Protein AF-A0AAV1UJA5-F1 (afdb_monomer)

Solvent-accessible surface area (backbone atoms only — not comparable to full-atom values): 7808 Å² total; per-residue (Å²): 102,74,69,38,51,51,50,34,53,54,51,50,52,56,54,56,66,48,49,67,59,46,53,53,31,55,76,69,66,37,62,65,63,37,52,46,55,51,49,45,48,52,49,52,49,52,46,42,49,22,66,43,70,75,45,75,82,84,57,54,74,68,56,45,51,52,53,47,51,30,39,52,50,21,54,54,45,44,51,35,55,59,68,46,34,65,68,53,59,68,58,51,52,51,51,49,53,49,34,41,54,44,29,48,52,29,49,68,70,32,52,102,92,42,61,67,50,45,50,51,52,52,50,53,44,52,51,49,27,50,49,34,69,71,75,52,81,59,97,50,62,70,132

Mean predicted aligned error: 6.51 Å

InterPro domains:
  IPR021910 NGX6/PGAP6/MYMK [PF12036] (7-132)

Sequence (143 aa):
MLLGIGRFVFLSLTDVATLPALVVMKRNRRHFEMFVGVSQLLISFFFNTAEAFDTQLFLGEDDWHFLSDVVSVTYFLLLCVHLMGYKDENRNIVLRYVAFAGSLLFNTKDRWDSTFYEEMLVVCYLLGVVYRRVFTVSNDISP

Organism: NCBI:txid2874970

Structure (mmCIF, N/CA/C/O backbone):
data_AF-A0AAV1UJA5-F1
#
_entry.id   AF-A0AAV1UJA5-F1
#
loop_
_atom_site.group_PDB
_atom_site.id
_atom_site.type_symbol
_atom_site.label_atom_id
_atom_site.label_alt_id
_atom_site.label_comp_id
_atom_site.label_asym_id
_atom_site.label_entity_id
_atom_site.label_seq_id
_atom_site.pdbx_PDB_ins_code
_atom_site.Cartn_x
_atom_site.Cartn_y
_atom_site.Cartn_z
_atom_site.occupancy
_atom_site.B_iso_or_equiv
_atom_site.auth_seq_id
_atom_site.auth_comp_id
_atom_site.auth_asym_id
_atom_site.auth_atom_id
_atom_site.pdbx_PDB_model_num
ATOM 1 N N . MET A 1 1 ? 8.051 0.369 -30.092 1.00 63.62 1 MET A N 1
ATOM 2 C CA . MET A 1 1 ? 8.154 1.772 -29.621 1.00 63.62 1 MET A CA 1
ATOM 3 C C . MET A 1 1 ? 6.810 2.491 -29.523 1.00 63.62 1 MET A C 1
ATOM 5 O O . MET A 1 1 ? 6.382 2.706 -28.405 1.00 63.62 1 MET A O 1
ATOM 9 N N . LEU A 1 2 ? 6.115 2.836 -30.621 1.00 72.50 2 LEU A N 1
ATOM 10 C CA . LEU A 1 2 ? 4.864 3.632 -30.565 1.00 72.50 2 LEU A CA 1
ATOM 11 C C . LEU A 1 2 ? 3.768 3.028 -29.662 1.00 72.50 2 LEU A C 1
ATOM 13 O O . LEU A 1 2 ? 3.146 3.747 -28.889 1.00 72.50 2 LEU A O 1
ATOM 17 N N . LEU A 1 3 ? 3.585 1.706 -29.713 1.00 78.50 3 LEU A N 1
ATOM 18 C CA . LEU A 1 3 ? 2.635 0.974 -28.864 1.00 78.50 3 LEU A CA 1
ATOM 19 C C . LEU A 1 3 ? 3.032 0.983 -27.374 1.00 78.50 3 LEU A C 1
ATOM 21 O O . LEU A 1 3 ? 2.173 1.171 -26.518 1.00 78.50 3 LEU A O 1
ATOM 25 N N . GLY A 1 4 ? 4.329 0.850 -27.072 1.00 78.06 4 GLY A N 1
ATOM 26 C CA . GLY A 1 4 ? 4.859 0.897 -25.702 1.00 78.06 4 GLY A CA 1
ATOM 27 C C . GLY A 1 4 ? 4.747 2.290 -25.081 1.00 78.06 4 GLY A C 1
ATOM 28 O O . GLY A 1 4 ? 4.276 2.430 -23.960 1.00 78.06 4 GLY A O 1
ATOM 29 N N . ILE A 1 5 ? 5.059 3.333 -25.854 1.00 80.75 5 ILE A N 1
ATOM 30 C CA . ILE A 1 5 ? 4.892 4.732 -25.431 1.00 80.75 5 ILE A CA 1
ATOM 31 C C . ILE A 1 5 ? 3.407 5.062 -25.229 1.00 80.75 5 ILE A C 1
ATOM 33 O O . ILE A 1 5 ? 3.047 5.714 -24.254 1.00 80.75 5 ILE A O 1
ATOM 37 N N . GLY A 1 6 ? 2.526 4.584 -26.115 1.00 83.31 6 GLY A N 1
ATOM 38 C CA . GLY A 1 6 ? 1.080 4.737 -25.947 1.00 83.31 6 GLY A CA 1
ATOM 39 C C . GLY A 1 6 ? 0.585 4.107 -24.643 1.00 83.31 6 GLY A C 1
ATOM 40 O O . GLY A 1 6 ? -0.076 4.776 -23.852 1.00 83.31 6 GLY A O 1
ATOM 41 N N . ARG A 1 7 ? 0.961 2.848 -24.379 1.00 85.81 7 ARG A N 1
ATOM 42 C CA . ARG A 1 7 ? 0.622 2.144 -23.131 1.00 85.81 7 ARG A CA 1
ATOM 43 C C . ARG A 1 7 ? 1.159 2.873 -21.898 1.00 85.81 7 ARG A C 1
ATOM 45 O O . ARG A 1 7 ? 0.403 3.074 -20.955 1.00 85.81 7 ARG A O 1
ATOM 52 N N . PHE A 1 8 ? 2.407 3.335 -21.937 1.00 85.50 8 PHE A N 1
ATOM 53 C CA . PHE A 1 8 ? 3.014 4.127 -20.867 1.00 85.50 8 PHE A CA 1
ATOM 54 C C . PHE A 1 8 ? 2.200 5.377 -20.522 1.00 85.50 8 PHE A C 1
ATOM 56 O O . PHE A 1 8 ? 1.934 5.638 -19.349 1.00 85.50 8 PHE A O 1
ATOM 63 N N . VAL A 1 9 ? 1.770 6.135 -21.536 1.00 86.31 9 VAL A N 1
ATOM 64 C CA . VAL A 1 9 ? 0.968 7.350 -21.338 1.00 86.31 9 VAL A CA 1
ATOM 65 C C . VAL A 1 9 ? -0.388 7.012 -20.719 1.00 86.31 9 VAL A C 1
ATOM 67 O O . VAL A 1 9 ? -0.800 7.682 -19.776 1.00 86.31 9 VAL A O 1
ATOM 70 N N . PHE A 1 10 ? -1.069 5.964 -21.192 1.00 88.38 10 PHE A N 1
ATOM 71 C CA . PHE A 1 10 ? -2.353 5.543 -20.620 1.00 88.38 10 PHE A CA 1
ATOM 72 C C . PHE A 1 10 ? -2.231 5.065 -19.170 1.00 88.38 10 PHE A C 1
ATOM 74 O O . PHE A 1 10 ? -3.056 5.444 -18.337 1.00 88.38 10 PHE A O 1
ATOM 81 N N . LEU A 1 11 ? -1.205 4.273 -18.853 1.00 86.69 11 LEU A N 1
ATOM 82 C CA . LEU A 1 11 ? -0.969 3.793 -17.491 1.00 86.69 11 LEU A CA 1
ATOM 83 C C . LEU A 1 11 ? -0.603 4.952 -16.561 1.00 86.69 11 LEU A C 1
ATOM 85 O O . LEU A 1 11 ? -1.251 5.134 -15.538 1.00 86.69 11 LEU A O 1
ATOM 89 N N . SER A 1 12 ? 0.303 5.835 -16.988 1.00 85.69 12 SER A N 1
ATOM 90 C CA . SER A 1 12 ? 0.667 7.033 -16.222 1.00 85.69 12 SER A CA 1
ATOM 91 C C . SER A 1 12 ? -0.528 7.962 -15.980 1.00 85.69 12 SER A C 1
ATOM 93 O O . SER A 1 12 ? -0.677 8.517 -14.895 1.00 85.69 12 SER A O 1
ATOM 95 N N . LEU A 1 13 ? -1.413 8.136 -16.970 1.00 87.62 13 LEU A N 1
ATOM 96 C CA . LEU A 1 13 ? -2.648 8.913 -16.802 1.00 87.62 13 LEU A CA 1
ATOM 97 C C . LEU A 1 13 ? -3.611 8.256 -15.806 1.00 87.62 13 LEU A C 1
ATOM 99 O O . LEU A 1 13 ? -4.266 8.958 -15.035 1.00 87.62 13 LEU A O 1
ATOM 103 N N . THR A 1 14 ? -3.685 6.927 -15.815 1.00 86.81 14 THR A N 1
ATOM 104 C CA . THR A 1 14 ? -4.509 6.158 -14.875 1.00 86.81 14 THR A CA 1
ATOM 105 C C . THR A 1 14 ? -3.964 6.285 -13.455 1.00 86.81 14 THR A C 1
ATOM 107 O O . THR A 1 14 ? -4.729 6.555 -12.531 1.00 86.81 14 THR A O 1
ATOM 110 N N . ASP A 1 15 ? -2.645 6.218 -13.287 1.00 85.38 15 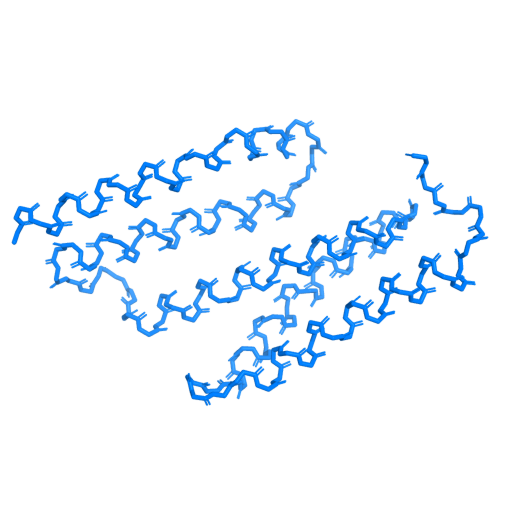ASP A N 1
ATOM 111 C CA . ASP A 1 15 ? -1.980 6.452 -12.007 1.00 85.38 15 ASP A CA 1
ATOM 112 C C . ASP A 1 15 ? -2.273 7.874 -11.503 1.00 85.38 15 ASP A C 1
ATOM 114 O O . ASP A 1 15 ? -2.729 8.066 -10.375 1.00 85.38 15 ASP A O 1
ATOM 118 N N . VAL A 1 16 ? -2.147 8.888 -12.366 1.00 86.81 16 VAL A N 1
ATOM 119 C CA . VAL A 1 16 ? -2.467 10.292 -12.044 1.00 86.81 16 VAL A CA 1
ATOM 120 C C . VAL A 1 16 ? -3.928 10.484 -11.611 1.00 86.81 16 VAL A C 1
ATOM 122 O O . VAL A 1 16 ? -4.209 11.362 -10.789 1.00 86.81 16 VAL A O 1
ATOM 125 N N . ALA A 1 17 ? -4.861 9.644 -12.068 1.00 87.56 17 ALA A N 1
ATOM 126 C CA . ALA A 1 17 ? -6.255 9.689 -11.627 1.00 87.56 17 ALA A CA 1
ATOM 127 C C . ALA A 1 17 ? -6.431 9.387 -10.123 1.00 87.56 17 ALA A C 1
ATOM 129 O O . ALA A 1 17 ? -7.474 9.713 -9.555 1.00 87.56 17 ALA A O 1
ATOM 130 N N . THR A 1 18 ? -5.416 8.834 -9.449 1.00 85.00 18 THR A N 1
ATOM 131 C CA . THR A 1 18 ? -5.415 8.623 -7.990 1.00 85.00 18 THR A CA 1
ATOM 132 C C . THR A 1 18 ? -5.053 9.883 -7.185 1.00 85.00 18 THR A C 1
ATOM 134 O O . THR A 1 18 ? -5.354 9.961 -5.989 1.00 85.00 18 THR A O 1
ATOM 137 N N . LEU A 1 19 ? -4.482 10.923 -7.814 1.00 86.88 19 LEU A N 1
ATOM 138 C CA . LEU A 1 19 ? -4.071 12.161 -7.132 1.00 86.88 19 LEU A CA 1
ATOM 139 C C . LEU A 1 19 ? -5.197 12.865 -6.353 1.00 86.88 19 LEU A C 1
ATOM 141 O O . LEU A 1 19 ? -4.933 13.314 -5.233 1.00 86.88 19 LEU A O 1
ATOM 145 N N . PRO A 1 20 ? -6.446 12.970 -6.852 1.00 87.50 20 PRO A N 1
ATOM 146 C CA . PRO A 1 20 ? -7.535 13.570 -6.084 1.00 87.50 20 PRO A CA 1
ATOM 147 C C . PRO A 1 20 ? -7.780 12.849 -4.753 1.00 87.50 20 PRO A C 1
ATOM 149 O O . PRO A 1 20 ? -8.009 13.503 -3.733 1.00 87.50 20 PRO A O 1
ATOM 152 N N . ALA A 1 21 ? -7.662 11.517 -4.726 1.00 84.75 21 ALA A N 1
ATOM 153 C CA . ALA A 1 21 ? -7.791 10.739 -3.498 1.00 84.75 21 ALA A CA 1
ATOM 154 C C . ALA A 1 21 ? -6.654 11.058 -2.511 1.00 84.75 21 ALA A C 1
ATOM 156 O O . ALA A 1 21 ? -6.907 11.257 -1.320 1.00 84.75 21 ALA A O 1
ATOM 157 N N . LEU A 1 22 ? -5.419 11.216 -3.001 1.00 85.62 22 LEU A N 1
ATOM 158 C CA . LEU A 1 22 ? -4.280 11.630 -2.172 1.00 85.62 22 LEU A CA 1
ATOM 159 C C . LEU A 1 22 ? -4.448 13.043 -1.605 1.00 85.62 22 LEU A C 1
ATOM 161 O O . LEU A 1 22 ? -4.106 13.287 -0.447 1.00 85.62 22 LEU A O 1
ATOM 165 N N . VAL A 1 23 ? -5.024 13.974 -2.371 1.00 87.81 23 VAL A N 1
ATOM 166 C CA . VAL A 1 23 ? -5.336 15.330 -1.886 1.00 87.81 23 VAL A CA 1
ATOM 167 C C . VAL A 1 23 ? -6.337 15.283 -0.728 1.00 87.81 23 VAL A C 1
ATOM 169 O O . VAL A 1 23 ? -6.160 15.989 0.271 1.00 87.81 23 VAL A O 1
ATOM 172 N N . VAL A 1 24 ? -7.352 14.419 -0.808 1.00 86.25 24 VAL A N 1
ATOM 173 C CA . VAL A 1 24 ? -8.305 14.203 0.292 1.00 86.25 24 VAL A CA 1
ATOM 174 C C . VAL A 1 24 ? -7.602 13.609 1.517 1.00 86.25 24 VAL A C 1
ATOM 176 O O . VAL A 1 24 ? -7.790 14.101 2.632 1.00 86.25 24 VAL A O 1
ATOM 179 N N . MET A 1 25 ? -6.737 12.608 1.331 1.00 85.56 25 MET A N 1
ATOM 180 C CA . MET A 1 25 ? -5.950 12.021 2.426 1.00 85.56 25 MET A CA 1
ATOM 181 C C . MET A 1 25 ? -5.029 13.052 3.095 1.00 85.56 25 MET A C 1
ATOM 183 O O . MET A 1 25 ? -4.965 13.111 4.327 1.00 85.56 25 MET A O 1
ATOM 187 N N . LYS A 1 26 ? -4.394 13.930 2.305 1.00 87.38 26 LYS A N 1
ATOM 188 C CA . LYS A 1 26 ? -3.572 15.048 2.795 1.00 87.38 26 LYS A CA 1
ATOM 189 C C . LYS A 1 26 ? -4.367 15.992 3.679 1.00 87.38 26 LYS A C 1
ATOM 191 O O . LYS A 1 26 ? -3.914 16.347 4.769 1.00 87.38 26 LYS A O 1
ATOM 196 N N . ARG A 1 27 ? -5.555 16.389 3.218 1.00 85.50 27 ARG A N 1
ATOM 197 C CA . ARG A 1 27 ? -6.449 17.289 3.955 1.00 85.50 27 ARG A CA 1
ATOM 198 C C . ARG A 1 27 ? -6.867 16.687 5.297 1.00 85.50 27 ARG A C 1
ATOM 200 O O . ARG A 1 27 ? -6.914 17.404 6.289 1.00 85.50 27 ARG A O 1
ATOM 207 N N . ASN A 1 28 ? -7.076 15.374 5.334 1.00 84.50 28 ASN A N 1
ATOM 208 C CA . ASN A 1 28 ? -7.450 14.632 6.537 1.00 84.50 28 ASN A CA 1
ATOM 209 C C . ASN A 1 28 ? -6.256 14.236 7.424 1.00 84.50 28 ASN A C 1
ATOM 211 O O . ASN A 1 28 ? -6.437 13.454 8.353 1.00 84.50 28 ASN A O 1
ATOM 215 N N . ARG A 1 29 ? -5.040 14.742 7.147 1.00 82.88 29 ARG A N 1
ATOM 216 C CA . ARG A 1 29 ? -3.811 14.460 7.921 1.00 82.88 29 ARG A CA 1
ATOM 217 C C . ARG A 1 29 ? -3.500 12.959 8.050 1.00 82.88 29 ARG A C 1
ATOM 219 O O . ARG A 1 29 ? -2.837 12.531 8.990 1.00 82.88 29 ARG A O 1
ATOM 226 N N . ARG A 1 30 ? -3.936 12.159 7.073 1.00 83.12 30 ARG A N 1
ATOM 227 C CA . ARG A 1 30 ? -3.676 10.716 6.990 1.00 83.12 30 ARG A CA 1
ATOM 228 C C . ARG A 1 30 ? -2.286 10.464 6.411 1.00 83.12 30 ARG A C 1
ATOM 230 O O . ARG A 1 30 ? -2.123 10.139 5.238 1.00 83.12 30 ARG A O 1
ATOM 237 N N . HIS A 1 31 ? -1.270 10.739 7.227 1.00 85.81 31 HIS A N 1
ATOM 238 C CA . HIS A 1 31 ? 0.134 10.741 6.811 1.00 85.81 31 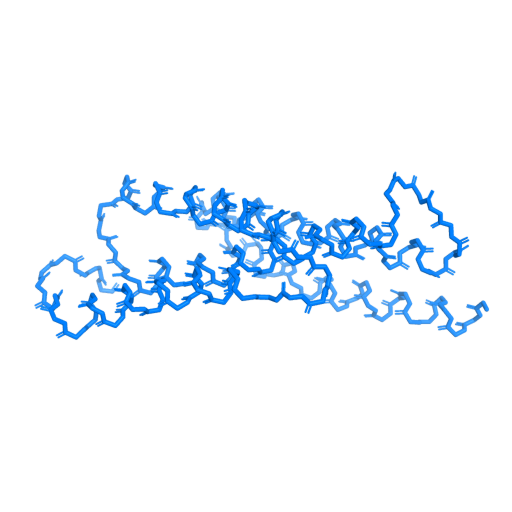HIS A CA 1
ATOM 239 C C . HIS A 1 31 ? 0.610 9.374 6.302 1.00 85.81 31 HIS A C 1
ATOM 241 O O . HIS A 1 31 ? 1.357 9.318 5.328 1.00 85.81 31 HIS A O 1
ATOM 247 N N . PHE A 1 32 ? 0.157 8.288 6.928 1.00 86.81 32 PHE A N 1
ATOM 248 C CA . PHE A 1 32 ? 0.579 6.936 6.572 1.00 86.81 32 PHE A CA 1
ATOM 249 C C . PHE A 1 32 ? -0.059 6.462 5.262 1.00 86.81 32 PHE A C 1
ATOM 251 O O . PHE A 1 32 ? 0.626 5.969 4.373 1.00 86.81 32 PHE A O 1
ATOM 258 N N . GLU A 1 33 ? -1.361 6.684 5.100 1.00 87.94 33 GLU A N 1
ATOM 259 C CA . GLU A 1 33 ? -2.088 6.369 3.871 1.00 87.94 33 GLU A CA 1
ATOM 260 C C . GLU A 1 33 ? -1.540 7.168 2.679 1.00 87.94 33 GLU A C 1
ATOM 262 O O . GLU A 1 33 ? -1.398 6.628 1.584 1.00 87.94 33 GLU A O 1
ATOM 267 N N . MET A 1 34 ? -1.161 8.434 2.899 1.00 88.88 34 MET A N 1
ATOM 268 C CA . MET A 1 34 ? -0.456 9.222 1.886 1.00 88.88 34 MET A CA 1
ATOM 269 C C . MET A 1 34 ? 0.904 8.635 1.522 1.00 88.88 34 MET A C 1
ATOM 271 O O . MET A 1 34 ? 1.239 8.620 0.344 1.00 88.88 34 MET A O 1
ATOM 275 N N . PHE A 1 35 ? 1.689 8.184 2.504 1.00 91.12 35 PHE A N 1
ATOM 276 C CA . PHE A 1 35 ? 2.978 7.548 2.236 1.00 91.12 35 PHE A CA 1
ATOM 277 C C . PHE A 1 35 ? 2.799 6.329 1.325 1.00 91.12 35 PHE A C 1
ATOM 279 O O . PHE A 1 35 ? 3.440 6.258 0.283 1.00 91.12 35 PHE A O 1
ATOM 286 N N . VAL A 1 36 ? 1.872 5.429 1.661 1.00 91.94 36 VAL A N 1
ATOM 287 C CA . VAL A 1 36 ? 1.580 4.231 0.855 1.00 91.94 36 VAL A CA 1
ATOM 288 C C . VAL A 1 36 ? 1.115 4.613 -0.551 1.00 91.94 36 VAL A C 1
ATOM 290 O O . VAL A 1 36 ? 1.653 4.113 -1.533 1.00 91.94 36 VAL A O 1
ATOM 293 N N . GLY A 1 37 ? 0.174 5.551 -0.673 1.00 89.62 37 GLY A N 1
ATOM 294 C CA . GLY A 1 37 ? -0.350 5.950 -1.978 1.00 89.62 37 GLY A CA 1
ATOM 295 C C . GLY A 1 37 ? 0.654 6.699 -2.865 1.00 89.62 37 GLY A C 1
ATOM 296 O O . GLY A 1 37 ? 0.674 6.494 -4.075 1.00 89.62 37 GLY A O 1
ATOM 297 N N . VAL A 1 38 ? 1.532 7.528 -2.291 1.00 91.19 38 VAL A N 1
ATOM 298 C CA . VAL A 1 38 ? 2.624 8.167 -3.048 1.00 91.19 38 VAL A CA 1
ATOM 299 C C . VAL A 1 38 ? 3.660 7.130 -3.476 1.00 91.19 38 VAL A C 1
ATOM 301 O O . VAL A 1 38 ? 4.119 7.177 -4.615 1.00 91.19 38 VAL A O 1
ATOM 304 N N . SER A 1 39 ? 3.996 6.173 -2.609 1.00 91.56 39 SER A N 1
ATOM 305 C CA . SER A 1 39 ? 4.883 5.062 -2.967 1.00 91.56 39 SER A CA 1
ATOM 306 C C . SER A 1 39 ? 4.317 4.246 -4.130 1.00 91.56 39 SER A C 1
ATOM 308 O O . SER A 1 39 ? 5.059 3.970 -5.067 1.00 91.56 39 SER A O 1
ATOM 310 N N . GLN A 1 40 ? 3.009 3.953 -4.137 1.00 91.69 40 GLN A N 1
ATOM 311 C CA . GLN A 1 40 ? 2.344 3.247 -5.243 1.00 91.69 40 GLN A CA 1
ATOM 312 C C . GLN A 1 40 ? 2.523 3.979 -6.576 1.00 91.69 40 GLN A C 1
ATOM 314 O O . GLN A 1 40 ? 2.855 3.357 -7.582 1.00 91.69 40 GLN A O 1
ATOM 319 N N . LEU A 1 41 ? 2.333 5.303 -6.583 1.00 91.12 41 LEU A N 1
ATOM 320 C CA . LEU A 1 41 ? 2.507 6.129 -7.778 1.00 91.12 41 LEU A CA 1
ATOM 321 C C . LEU A 1 41 ? 3.942 6.108 -8.296 1.00 91.12 41 LEU A C 1
ATOM 323 O O . LEU A 1 41 ? 4.160 5.996 -9.499 1.00 91.12 41 LEU A O 1
ATOM 327 N N . LEU A 1 42 ? 4.916 6.222 -7.393 1.00 90.81 42 LEU A N 1
ATOM 328 C CA . LEU A 1 42 ? 6.325 6.181 -7.765 1.00 90.81 42 LEU A CA 1
ATOM 329 C C . LEU A 1 42 ? 6.690 4.811 -8.341 1.00 90.81 42 LEU A C 1
ATOM 331 O O . LEU A 1 42 ? 7.245 4.756 -9.433 1.00 90.81 42 LEU A O 1
ATOM 335 N N . ILE A 1 43 ? 6.335 3.724 -7.651 1.00 90.88 43 ILE A N 1
ATOM 336 C CA . ILE A 1 43 ? 6.601 2.349 -8.097 1.00 90.88 43 ILE A CA 1
ATOM 337 C C . ILE A 1 43 ? 5.969 2.098 -9.470 1.00 90.88 43 ILE A C 1
ATOM 339 O O . ILE A 1 43 ? 6.671 1.679 -10.386 1.00 90.88 43 ILE A O 1
ATOM 343 N N . SER A 1 44 ? 4.687 2.434 -9.640 1.00 88.06 44 SER A N 1
ATOM 344 C CA . SER A 1 44 ? 3.966 2.234 -10.907 1.00 88.06 44 SER A CA 1
ATOM 345 C C . SER A 1 44 ? 4.601 3.044 -12.039 1.00 88.06 44 SER A C 1
ATOM 347 O O . SER A 1 44 ? 4.831 2.523 -13.128 1.00 88.06 44 SER A O 1
ATOM 349 N N . PHE A 1 45 ? 4.988 4.296 -11.778 1.00 88.00 45 PHE A N 1
ATOM 350 C CA . PHE A 1 45 ? 5.677 5.129 -12.761 1.00 88.00 45 PHE A CA 1
ATOM 351 C C . PHE A 1 45 ? 7.038 4.551 -13.170 1.00 88.00 45 PHE A C 1
ATOM 353 O O . PHE A 1 45 ? 7.337 4.480 -14.364 1.00 88.00 45 PHE A O 1
ATOM 360 N N . PHE A 1 46 ? 7.866 4.128 -12.209 1.00 87.94 46 PHE A N 1
ATOM 361 C CA . PHE A 1 46 ? 9.176 3.546 -12.504 1.00 87.94 46 PHE A CA 1
ATOM 362 C C . PHE A 1 46 ? 9.059 2.215 -13.246 1.00 87.94 46 PHE A C 1
ATOM 364 O O . PHE A 1 46 ? 9.783 2.022 -14.220 1.00 87.94 46 PHE A O 1
ATOM 371 N N . PHE A 1 47 ? 8.118 1.356 -12.850 1.00 86.06 47 PHE A N 1
ATOM 372 C CA . PHE A 1 47 ? 7.814 0.105 -13.541 1.00 86.06 47 PHE A CA 1
ATOM 373 C C . PHE A 1 47 ? 7.391 0.355 -14.995 1.00 86.06 47 PHE A C 1
ATOM 375 O O . PHE A 1 47 ? 8.022 -0.138 -15.927 1.00 86.06 47 PHE A O 1
ATOM 382 N N . ASN A 1 48 ? 6.396 1.223 -15.203 1.00 86.06 48 ASN A N 1
ATOM 383 C CA . ASN A 1 48 ? 5.898 1.558 -16.536 1.00 86.06 48 ASN A CA 1
ATOM 384 C C . ASN A 1 48 ? 6.990 2.199 -17.410 1.00 86.06 48 ASN A C 1
ATOM 386 O O . ASN A 1 48 ? 7.037 1.969 -18.617 1.00 86.06 48 ASN A O 1
ATOM 390 N N . THR A 1 49 ? 7.878 3.005 -16.817 1.00 84.44 49 THR A N 1
ATOM 391 C CA . THR A 1 49 ? 9.012 3.606 -17.535 1.00 84.44 49 THR A CA 1
ATOM 392 C C . THR A 1 49 ? 10.042 2.540 -17.914 1.00 84.44 49 THR A C 1
ATOM 394 O O . THR A 1 49 ? 10.494 2.511 -19.056 1.00 84.44 49 THR A O 1
ATOM 397 N N . ALA A 1 50 ? 10.396 1.646 -16.988 1.00 85.25 50 ALA A N 1
ATOM 398 C CA . ALA A 1 50 ? 11.322 0.545 -17.245 1.00 85.25 50 ALA A CA 1
ATOM 399 C C . ALA A 1 50 ? 10.832 -0.334 -18.409 1.00 85.25 50 ALA A C 1
ATOM 401 O O . ALA A 1 50 ? 11.587 -0.581 -19.350 1.00 85.25 50 ALA A O 1
ATOM 402 N N . GLU A 1 51 ? 9.545 -0.688 -18.405 1.00 82.69 51 GLU A N 1
ATOM 403 C CA . GLU A 1 51 ? 8.910 -1.491 -19.454 1.00 82.69 51 GLU A CA 1
ATOM 404 C C . GLU A 1 51 ? 8.829 -0.747 -20.802 1.00 82.69 51 GLU A C 1
ATOM 406 O O . GLU A 1 51 ? 9.088 -1.316 -21.861 1.00 82.69 51 GLU A O 1
ATOM 411 N N . ALA A 1 52 ? 8.502 0.550 -20.799 1.00 84.19 52 ALA A N 1
ATOM 412 C CA . ALA A 1 52 ? 8.332 1.319 -22.034 1.00 84.19 52 ALA A CA 1
ATOM 413 C C . ALA A 1 52 ? 9.643 1.573 -22.791 1.00 84.19 52 ALA A C 1
ATOM 415 O O . ALA A 1 52 ? 9.633 1.674 -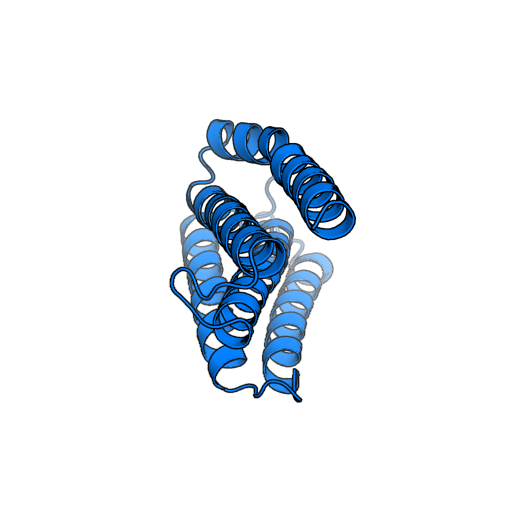24.024 1.00 84.19 52 ALA A O 1
ATOM 416 N N . PHE A 1 53 ? 10.747 1.713 -22.055 1.00 82.38 53 PHE A N 1
ATOM 417 C CA . PHE A 1 53 ? 12.074 1.974 -22.610 1.00 82.38 53 PHE A CA 1
ATOM 418 C C . PHE A 1 53 ? 12.947 0.717 -22.714 1.00 82.38 53 PHE A C 1
ATOM 420 O O . PHE A 1 53 ? 14.052 0.825 -23.240 1.00 82.38 53 PHE A O 1
ATOM 427 N N . ASP A 1 54 ? 12.452 -0.445 -22.270 1.00 79.19 54 ASP A N 1
ATOM 428 C CA . ASP A 1 54 ? 13.187 -1.718 -22.248 1.00 79.19 54 ASP A CA 1
ATOM 429 C C . ASP A 1 54 ? 14.515 -1.600 -21.468 1.00 79.19 54 ASP A C 1
ATOM 431 O O . ASP A 1 54 ? 15.587 -1.995 -21.926 1.00 79.19 54 ASP A O 1
ATOM 435 N N . THR A 1 55 ? 14.466 -0.951 -20.293 1.00 78.25 55 THR A N 1
ATOM 436 C CA . THR A 1 55 ? 15.652 -0.689 -19.454 1.00 78.25 55 THR A CA 1
ATOM 437 C C . THR A 1 55 ? 15.398 -1.045 -17.996 1.00 78.25 55 THR A C 1
ATOM 439 O O . THR A 1 55 ? 14.301 -0.844 -17.483 1.00 78.25 55 THR A O 1
ATOM 442 N N . GLN A 1 56 ? 16.448 -1.450 -17.283 1.00 78.25 56 GLN A N 1
ATOM 443 C CA . GLN A 1 56 ? 16.436 -1.544 -15.823 1.00 78.25 56 GLN A CA 1
ATOM 444 C C . GLN A 1 56 ? 16.889 -0.205 -15.230 1.00 78.25 56 GLN A C 1
ATOM 446 O O . GLN A 1 56 ? 18.083 0.066 -15.127 1.00 78.25 56 GLN A O 1
ATOM 451 N N . LEU A 1 57 ? 15.936 0.663 -14.875 1.00 70.75 57 LEU A N 1
ATOM 452 C CA . LEU A 1 57 ? 16.247 2.002 -14.351 1.00 70.75 57 LEU A CA 1
ATOM 453 C C . LEU A 1 57 ? 16.952 1.962 -12.988 1.00 70.75 57 LEU A C 1
ATOM 455 O O . LEU A 1 57 ? 17.887 2.726 -12.758 1.00 70.75 57 LEU A O 1
ATOM 459 N N . PHE A 1 58 ? 16.467 1.117 -12.072 1.00 82.44 58 PHE A N 1
ATOM 460 C CA . PHE A 1 58 ? 16.982 1.028 -10.700 1.00 82.44 58 PHE A CA 1
ATOM 461 C C . PHE A 1 58 ? 16.839 -0.379 -10.111 1.00 82.44 58 PHE A C 1
ATOM 463 O O . PHE A 1 58 ? 17.807 -0.924 -9.593 1.00 82.44 58 PHE A O 1
ATOM 470 N N . LEU A 1 59 ? 15.649 -0.968 -10.229 1.00 83.12 59 LEU A N 1
ATOM 471 C CA . LEU A 1 59 ? 15.356 -2.345 -9.836 1.00 83.12 59 LEU A CA 1
ATOM 472 C C . LEU A 1 59 ? 15.014 -3.197 -11.064 1.00 83.12 59 LEU A C 1
ATOM 474 O O . LEU A 1 59 ? 14.662 -2.650 -12.119 1.00 83.12 59 LEU A O 1
ATOM 478 N N . GLY A 1 60 ? 15.130 -4.519 -10.916 1.00 81.62 60 GLY A N 1
ATOM 479 C CA . GLY A 1 60 ? 14.622 -5.472 -11.899 1.00 81.62 60 GLY A CA 1
ATOM 480 C C . GLY A 1 60 ? 13.091 -5.470 -11.955 1.00 81.62 60 GLY A C 1
ATOM 481 O O . GLY A 1 60 ? 12.426 -4.925 -11.077 1.00 81.62 60 GLY A O 1
ATOM 482 N N . GLU A 1 61 ? 12.525 -6.081 -12.993 1.00 80.06 61 GLU A N 1
ATOM 483 C CA . GLU A 1 61 ? 11.068 -6.202 -13.164 1.00 80.06 61 GLU A CA 1
ATOM 484 C C . GLU A 1 61 ? 10.418 -6.922 -11.970 1.00 80.06 61 GLU A C 1
ATOM 486 O O . GLU A 1 61 ? 9.471 -6.404 -11.379 1.00 80.06 61 GLU A O 1
ATOM 491 N N . ASP A 1 62 ? 11.009 -8.042 -11.542 1.00 83.25 62 ASP A N 1
ATOM 492 C CA . ASP A 1 62 ? 10.548 -8.832 -10.393 1.00 83.25 62 ASP A CA 1
ATOM 493 C C . ASP A 1 62 ? 10.563 -8.029 -9.081 1.00 83.25 62 ASP A C 1
ATOM 495 O O . ASP A 1 62 ? 9.643 -8.118 -8.271 1.00 83.25 62 ASP A O 1
ATOM 499 N N . ASP A 1 63 ? 11.585 -7.197 -8.880 1.00 88.31 63 ASP A N 1
ATOM 500 C CA . ASP A 1 63 ? 11.734 -6.363 -7.684 1.00 88.31 63 ASP A CA 1
ATOM 501 C C . ASP A 1 63 ? 10.700 -5.220 -7.652 1.00 88.31 63 ASP A C 1
ATOM 503 O O . ASP A 1 63 ? 10.196 -4.843 -6.588 1.00 88.31 63 ASP A O 1
ATOM 507 N N . TRP A 1 64 ? 10.367 -4.650 -8.817 1.00 88.75 64 TRP A N 1
ATOM 508 C CA . TRP A 1 64 ? 9.297 -3.658 -8.932 1.00 88.75 64 TRP A CA 1
ATOM 509 C C . TRP A 1 64 ? 7.925 -4.277 -8.679 1.00 88.75 64 TRP A C 1
ATOM 511 O O . TRP A 1 64 ? 7.117 -3.673 -7.968 1.00 88.75 64 TRP A O 1
ATOM 521 N N . HIS A 1 65 ? 7.679 -5.476 -9.213 1.00 86.06 65 HIS A N 1
ATOM 522 C CA . HIS A 1 65 ? 6.471 -6.243 -8.924 1.00 86.06 65 HIS A CA 1
ATOM 523 C C . HIS A 1 65 ? 6.344 -6.535 -7.431 1.00 86.06 65 HIS A C 1
ATOM 525 O O . HIS A 1 65 ? 5.321 -6.203 -6.836 1.00 86.06 65 HIS A O 1
ATOM 531 N N . PHE A 1 66 ? 7.419 -7.012 -6.803 1.00 90.19 66 PHE A N 1
ATOM 532 C CA . PHE A 1 66 ? 7.470 -7.241 -5.363 1.00 90.19 66 PHE A CA 1
ATOM 533 C C . PHE A 1 66 ? 7.072 -5.993 -4.557 1.00 90.19 66 PHE A C 1
ATOM 535 O O . PHE A 1 66 ? 6.209 -6.053 -3.680 1.00 90.19 66 PHE A O 1
ATOM 542 N N . LEU A 1 67 ? 7.661 -4.830 -4.862 1.00 91.81 67 LEU A N 1
ATOM 543 C CA . LEU A 1 67 ? 7.315 -3.585 -4.170 1.00 91.81 67 LEU A CA 1
ATOM 544 C C . LEU A 1 67 ? 5.863 -3.157 -4.415 1.00 91.81 67 LEU A C 1
ATOM 546 O O . LEU A 1 67 ? 5.211 -2.666 -3.490 1.00 91.81 67 LEU A O 1
ATOM 550 N N . SER A 1 68 ? 5.360 -3.336 -5.638 1.00 90.31 68 SER A N 1
ATOM 551 C CA . SER A 1 68 ? 3.968 -3.040 -5.982 1.00 90.31 68 SER A CA 1
ATOM 552 C C . SER A 1 68 ? 3.000 -3.901 -5.172 1.00 90.31 68 SER A C 1
ATOM 554 O O . SER A 1 68 ? 2.017 -3.375 -4.644 1.00 90.31 68 SER A O 1
ATOM 556 N N . ASP A 1 69 ? 3.294 -5.189 -5.003 1.00 91.12 69 ASP A N 1
ATOM 557 C CA . ASP A 1 69 ? 2.465 -6.109 -4.224 1.00 91.12 69 ASP A CA 1
ATOM 558 C C . ASP A 1 69 ? 2.462 -5.726 -2.740 1.00 91.12 69 ASP A C 1
ATOM 560 O O . ASP A 1 69 ? 1.396 -5.567 -2.140 1.00 91.12 69 ASP A O 1
ATOM 564 N N . VAL A 1 70 ? 3.633 -5.430 -2.156 1.00 93.81 70 VAL A N 1
ATOM 565 C CA . VAL A 1 70 ? 3.727 -4.953 -0.761 1.00 93.81 70 VAL A CA 1
ATOM 566 C C . VAL A 1 70 ? 2.867 -3.704 -0.530 1.00 93.81 70 VAL A C 1
ATOM 568 O O . VAL A 1 70 ? 2.115 -3.605 0.447 1.00 93.81 70 VAL A O 1
ATOM 571 N N . VAL A 1 71 ? 2.957 -2.711 -1.414 1.00 93.75 71 VAL A N 1
ATOM 572 C CA . VAL A 1 71 ? 2.213 -1.455 -1.248 1.00 93.75 71 VAL A CA 1
ATOM 573 C C . VAL A 1 71 ? 0.713 -1.658 -1.490 1.00 93.75 71 VAL A C 1
ATOM 575 O O . VAL A 1 71 ? -0.100 -1.119 -0.731 1.00 93.75 71 VAL A O 1
ATOM 578 N N . SER A 1 72 ? 0.337 -2.489 -2.463 1.00 91.44 72 SER A N 1
ATOM 579 C CA . SER A 1 72 ? -1.061 -2.805 -2.786 1.00 91.44 72 SER A CA 1
ATOM 580 C C . SER A 1 72 ? -1.762 -3.545 -1.646 1.00 91.44 72 SER A C 1
ATOM 582 O O . SER A 1 72 ? -2.845 -3.145 -1.206 1.00 91.44 72 SER A O 1
ATOM 584 N N . VAL A 1 73 ? -1.115 -4.569 -1.089 1.00 93.69 73 VAL A N 1
ATOM 585 C CA . VAL A 1 73 ? -1.620 -5.308 0.074 1.00 93.69 73 VAL A CA 1
ATOM 586 C C . VAL A 1 73 ? -1.713 -4.389 1.275 1.00 93.69 73 VAL A C 1
ATOM 588 O O . VAL A 1 73 ? -2.753 -4.337 1.929 1.00 93.69 73 VAL A O 1
ATOM 591 N N . THR A 1 74 ? -0.672 -3.596 1.540 1.00 95.50 74 THR A N 1
ATOM 592 C CA . THR A 1 74 ? -0.712 -2.611 2.625 1.00 95.50 74 THR A CA 1
ATOM 593 C C . THR A 1 74 ? -1.921 -1.692 2.477 1.00 95.50 74 THR A C 1
ATOM 595 O O . THR A 1 74 ? -2.644 -1.484 3.449 1.00 95.50 74 THR A O 1
ATOM 598 N N . TYR A 1 75 ? -2.190 -1.169 1.279 1.00 91.69 75 TYR A N 1
ATOM 599 C CA . TYR A 1 75 ? -3.346 -0.310 1.032 1.00 91.69 75 TYR A CA 1
ATOM 600 C C . TYR A 1 75 ? -4.671 -1.003 1.388 1.00 91.69 75 TYR A C 1
ATOM 602 O O . TYR A 1 75 ? -5.513 -0.420 2.079 1.00 91.69 75 TYR A O 1
ATOM 610 N N . PHE A 1 76 ? -4.834 -2.268 0.996 1.00 93.81 76 PHE A N 1
ATOM 611 C CA . PHE A 1 76 ? -6.005 -3.066 1.359 1.00 93.81 76 PHE A CA 1
ATOM 612 C C . PHE A 1 76 ? -6.124 -3.288 2.877 1.00 93.81 76 PHE A C 1
ATOM 614 O O . PHE A 1 76 ? -7.201 -3.136 3.463 1.00 93.81 76 PHE A O 1
ATOM 621 N N . LEU A 1 77 ? -5.019 -3.591 3.558 1.00 94.88 77 LEU A N 1
ATOM 622 C CA . LEU A 1 77 ? -5.011 -3.765 5.011 1.00 94.88 77 LEU A CA 1
ATOM 623 C C . LEU A 1 77 ? -5.318 -2.451 5.742 1.00 94.88 77 LEU A C 1
ATOM 625 O O . LEU A 1 77 ? -6.032 -2.459 6.743 1.00 94.88 77 LEU A O 1
ATOM 629 N N . LEU A 1 78 ? -4.862 -1.306 5.228 1.00 92.81 78 LEU A N 1
ATOM 630 C CA . LEU A 1 78 ? -5.214 0.012 5.763 1.00 92.81 78 LEU A CA 1
ATOM 631 C C . LEU A 1 78 ? -6.710 0.301 5.639 1.00 92.81 78 LEU A C 1
ATOM 633 O O . LEU A 1 78 ? -7.296 0.871 6.563 1.00 92.81 78 LEU A O 1
ATOM 637 N N . LEU A 1 79 ? -7.347 -0.134 4.548 1.00 91.81 79 LEU A N 1
ATOM 638 C CA . LEU A 1 79 ? -8.803 -0.102 4.433 1.00 91.81 79 LEU A CA 1
ATOM 639 C C . LEU A 1 79 ? -9.452 -0.970 5.519 1.00 91.81 79 LEU A C 1
ATOM 641 O O . LEU A 1 79 ? -10.384 -0.510 6.175 1.00 91.81 79 LEU A O 1
ATOM 645 N N . CYS A 1 80 ? -8.930 -2.171 5.783 1.00 92.88 80 CYS A N 1
ATOM 646 C CA . CYS A 1 80 ? -9.419 -3.020 6.875 1.00 92.88 80 CYS A CA 1
ATOM 647 C C . CYS A 1 80 ? -9.287 -2.328 8.241 1.00 92.88 80 CYS A C 1
ATOM 649 O O . CYS A 1 80 ? -10.260 -2.268 8.989 1.00 92.88 80 CYS A O 1
ATOM 651 N N . VAL A 1 81 ? -8.131 -1.733 8.552 1.00 92.12 81 VAL A N 1
ATOM 652 C CA . VAL A 1 81 ? -7.925 -0.963 9.795 1.00 92.12 81 VAL A CA 1
ATOM 653 C C . VAL A 1 81 ? -8.923 0.187 9.893 1.00 92.12 81 VAL A C 1
ATOM 655 O O . VAL A 1 81 ? -9.550 0.381 10.935 1.00 92.12 81 VAL A O 1
ATOM 658 N N . HIS A 1 82 ? -9.137 0.917 8.797 1.00 89.06 82 HIS A N 1
ATOM 659 C CA . HIS A 1 82 ? -10.127 1.985 8.758 1.00 89.06 82 HIS A CA 1
ATOM 660 C C . HIS A 1 82 ? -11.546 1.462 9.031 1.00 89.06 82 HIS A C 1
ATOM 662 O O . HIS A 1 82 ? -12.291 2.066 9.805 1.00 89.06 82 HIS A O 1
ATOM 668 N N . LEU A 1 83 ? -11.902 0.308 8.458 1.00 89.88 83 LEU A N 1
ATOM 669 C CA . LEU A 1 83 ? -13.185 -0.353 8.680 1.00 89.88 83 LEU A CA 1
ATOM 670 C C . LEU A 1 83 ? -13.340 -0.913 10.098 1.00 89.88 83 LEU A C 1
ATOM 672 O O . LEU A 1 83 ? -14.475 -1.015 10.553 1.00 89.88 83 LEU A O 1
ATOM 676 N N . MET A 1 84 ? -12.269 -1.230 10.830 1.00 88.06 84 MET A N 1
ATOM 677 C CA . MET A 1 84 ? -12.368 -1.611 12.250 1.00 88.06 84 MET A CA 1
ATOM 678 C C . MET A 1 84 ? -12.818 -0.437 13.136 1.00 88.06 84 MET A C 1
ATOM 680 O O . MET A 1 84 ? -13.468 -0.656 14.159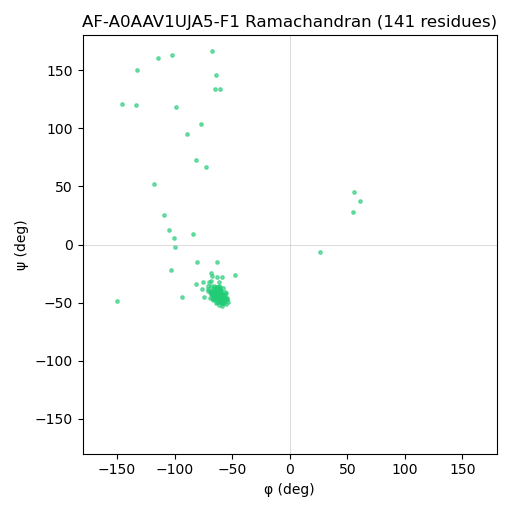 1.00 88.06 84 MET A O 1
ATOM 684 N N . GLY A 1 85 ? -12.532 0.805 12.728 1.00 83.94 85 GLY A N 1
ATOM 685 C CA . GLY A 1 85 ? -13.106 2.010 13.332 1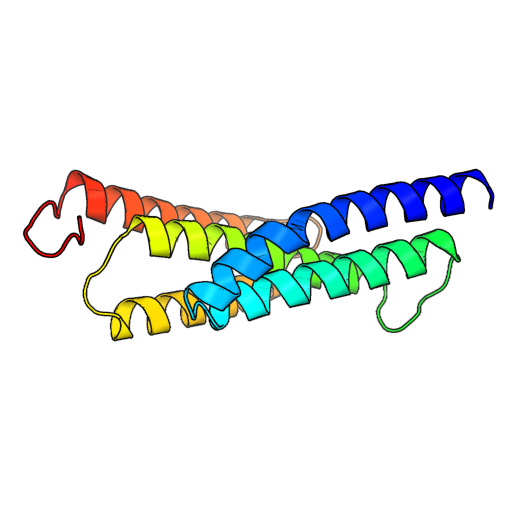.00 83.94 85 GLY A CA 1
ATOM 686 C C . GLY A 1 85 ? -12.775 2.203 14.814 1.00 83.94 85 GLY A C 1
ATOM 687 O O . GLY A 1 85 ? -13.644 2.630 15.573 1.00 83.94 85 GLY A O 1
ATOM 688 N N . TYR A 1 86 ? -11.556 1.866 15.255 1.00 83.25 86 TYR A N 1
ATOM 689 C CA . TYR A 1 86 ? -11.141 2.129 16.636 1.00 83.25 86 TYR A CA 1
ATOM 690 C C . TYR A 1 86 ? -11.083 3.639 16.908 1.00 83.25 86 TYR A C 1
ATOM 692 O O . TYR A 1 86 ? -10.486 4.387 16.134 1.00 83.25 86 TYR A O 1
ATOM 700 N N . LYS A 1 87 ? -11.652 4.079 18.039 1.00 79.69 87 LYS A N 1
ATOM 701 C CA . LYS A 1 87 ? -11.520 5.464 18.532 1.00 79.69 87 LYS A CA 1
ATOM 702 C C . LYS A 1 87 ? -10.112 5.821 19.008 1.00 79.69 87 LYS A C 1
ATOM 704 O O . LYS A 1 87 ? -9.721 6.981 18.934 1.00 79.69 87 LYS A O 1
ATOM 709 N N . ASP A 1 88 ? -9.378 4.842 19.532 1.00 84.31 88 ASP A N 1
ATOM 710 C CA . ASP A 1 88 ? -8.012 5.034 20.015 1.00 84.31 88 ASP A CA 1
ATOM 711 C C . ASP A 1 88 ? -7.042 5.107 18.829 1.00 84.31 88 ASP A C 1
ATOM 713 O O . ASP A 1 88 ? -6.697 4.090 18.218 1.00 84.31 88 ASP A O 1
ATOM 717 N N . GLU A 1 89 ? -6.602 6.323 18.503 1.00 84.88 89 GLU A N 1
ATOM 718 C CA . GLU A 1 89 ? -5.719 6.567 17.363 1.00 84.88 89 GLU A CA 1
ATOM 719 C C . GLU A 1 89 ? -4.360 5.876 17.521 1.00 84.88 89 GLU A C 1
ATOM 721 O O . GLU A 1 89 ? -3.781 5.455 16.522 1.00 84.88 89 GLU A O 1
ATOM 726 N N . ASN A 1 90 ? -3.876 5.651 18.750 1.00 88.25 90 ASN A N 1
ATOM 727 C CA . ASN A 1 90 ? -2.624 4.921 18.958 1.00 88.25 90 ASN A CA 1
ATOM 728 C C . ASN A 1 90 ? -2.737 3.475 18.460 1.00 88.25 90 ASN A C 1
ATOM 730 O O . ASN A 1 90 ? -1.804 2.961 17.842 1.00 88.25 90 ASN A O 1
ATOM 734 N N . ARG A 1 91 ? -3.893 2.826 18.659 1.00 87.06 91 ARG A N 1
ATOM 735 C CA . ARG A 1 91 ? -4.143 1.474 18.132 1.00 87.06 91 ARG A CA 1
ATOM 736 C C . ARG A 1 91 ? -4.219 1.473 16.616 1.00 87.06 91 ARG A C 1
ATOM 738 O O . ARG A 1 91 ? -3.628 0.594 15.998 1.00 87.06 91 ARG A O 1
ATOM 745 N N . ASN A 1 92 ? -4.894 2.462 16.025 1.00 89.31 92 ASN A N 1
ATOM 746 C CA . ASN A 1 92 ? -4.927 2.610 14.571 1.00 89.31 92 ASN A CA 1
ATOM 747 C C . ASN A 1 92 ? -3.508 2.751 14.024 1.00 89.31 92 ASN A C 1
ATOM 749 O O . ASN A 1 92 ? -3.131 2.001 13.134 1.00 89.31 92 ASN A O 1
ATOM 753 N N . ILE A 1 93 ? -2.697 3.646 14.592 1.00 90.62 93 ILE A N 1
ATOM 754 C CA . ILE A 1 93 ? -1.307 3.855 14.177 1.00 90.62 93 ILE A CA 1
ATOM 755 C C . ILE A 1 93 ? -0.516 2.544 14.241 1.00 90.62 93 ILE A C 1
ATOM 757 O O . ILE A 1 93 ? 0.088 2.162 13.240 1.00 90.62 93 ILE A O 1
ATOM 761 N N . VAL A 1 94 ? -0.559 1.825 15.367 1.00 92.88 94 VAL A N 1
ATOM 762 C CA . VAL A 1 94 ? 0.143 0.539 15.509 1.00 92.88 94 VAL A CA 1
ATOM 763 C C . VAL A 1 94 ? -0.319 -0.459 14.448 1.00 92.88 94 VAL A C 1
ATOM 765 O O . VAL A 1 94 ? 0.520 -1.048 13.775 1.00 92.88 94 VAL A O 1
ATOM 768 N N . LEU A 1 95 ? -1.630 -0.607 14.237 1.00 93.25 95 LEU A N 1
ATOM 769 C CA . LEU A 1 95 ? -2.172 -1.507 13.217 1.00 93.25 95 LEU A CA 1
ATOM 770 C C . LEU A 1 95 ? -1.730 -1.127 11.800 1.00 93.25 95 LEU A C 1
ATOM 772 O O . LEU A 1 95 ? -1.410 -2.012 11.017 1.00 93.25 95 LEU A O 1
ATOM 776 N N . ARG A 1 96 ? -1.648 0.167 11.470 1.00 94.19 96 ARG A N 1
ATOM 777 C CA . ARG A 1 96 ? -1.139 0.628 10.167 1.00 94.19 96 ARG A CA 1
ATOM 778 C C . ARG A 1 96 ? 0.327 0.23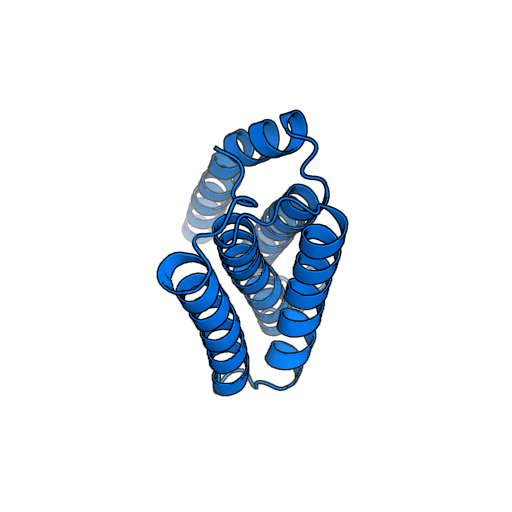2 9.952 1.00 94.19 96 ARG A C 1
ATOM 780 O O . ARG A 1 96 ? 0.676 -0.266 8.884 1.00 94.19 96 ARG A O 1
ATOM 787 N N . TYR A 1 97 ? 1.176 0.406 10.967 1.00 94.25 97 TYR A N 1
ATOM 788 C CA . TYR A 1 97 ? 2.584 -0.004 10.896 1.00 94.25 97 TYR A CA 1
ATOM 789 C C . TYR A 1 97 ? 2.741 -1.524 10.827 1.00 94.25 97 TYR A C 1
ATOM 791 O O . TYR A 1 97 ? 3.540 -2.018 10.034 1.00 94.25 97 TYR A O 1
ATOM 799 N N . VAL A 1 98 ? 1.960 -2.268 11.616 1.00 94.94 98 VAL A N 1
ATOM 800 C CA . VAL A 1 98 ? 1.947 -3.737 11.584 1.00 94.94 98 VAL A CA 1
ATOM 801 C C . VAL A 1 98 ? 1.446 -4.248 10.235 1.00 94.94 98 VAL A C 1
ATOM 803 O O . VAL A 1 98 ? 1.983 -5.230 9.739 1.00 94.94 98 VAL A O 1
ATOM 806 N N . ALA A 1 99 ? 0.468 -3.587 9.611 1.00 95.12 99 ALA A N 1
ATOM 807 C CA . ALA A 1 99 ? -0.023 -3.942 8.282 1.00 95.12 99 ALA A CA 1
ATOM 808 C C . ALA A 1 99 ? 1.082 -3.838 7.225 1.00 95.12 99 ALA A C 1
ATOM 810 O O . ALA A 1 99 ? 1.305 -4.790 6.484 1.00 95.12 99 ALA A O 1
ATOM 811 N N . PHE A 1 100 ? 1.814 -2.721 7.200 1.00 95.44 100 PHE A N 1
ATOM 812 C CA . PHE A 1 100 ? 2.919 -2.534 6.257 1.00 95.44 100 PHE A CA 1
ATOM 813 C C . PHE A 1 100 ? 4.091 -3.479 6.531 1.00 95.44 100 PHE A C 1
ATOM 815 O O . PHE A 1 100 ? 4.580 -4.137 5.618 1.00 95.44 100 PHE A O 1
ATOM 822 N N . ALA A 1 101 ? 4.522 -3.596 7.791 1.00 95.00 101 ALA A N 1
ATOM 823 C CA . ALA A 1 101 ? 5.601 -4.509 8.162 1.00 95.00 101 ALA A CA 1
ATOM 824 C C . ALA A 1 101 ? 5.229 -5.972 7.879 1.00 95.00 101 ALA A C 1
ATOM 826 O O . ALA A 1 101 ? 6.056 -6.736 7.391 1.00 95.00 101 ALA A O 1
ATOM 827 N N . GLY A 1 102 ? 3.979 -6.351 8.151 1.00 94.50 102 GLY A N 1
ATOM 828 C CA . GLY A 1 102 ? 3.439 -7.664 7.828 1.00 94.50 102 GLY A CA 1
ATOM 829 C C . GLY A 1 102 ? 3.457 -7.908 6.327 1.00 94.50 102 GLY A C 1
ATOM 830 O O . GLY A 1 102 ? 4.034 -8.895 5.891 1.00 94.50 102 GLY A O 1
ATOM 831 N N . SER A 1 103 ? 2.900 -6.991 5.536 1.00 94.38 103 SER A N 1
ATOM 832 C CA . SER A 1 103 ? 2.889 -7.114 4.078 1.00 94.38 103 SER A CA 1
ATOM 833 C C . SER A 1 103 ? 4.302 -7.276 3.512 1.00 94.38 103 SER A C 1
ATOM 835 O O . SER A 1 103 ? 4.533 -8.188 2.728 1.00 94.38 103 SER A O 1
ATOM 837 N N . LEU A 1 104 ? 5.272 -6.496 3.998 1.00 94.19 104 LEU A N 1
ATOM 838 C CA . LEU A 1 104 ? 6.672 -6.649 3.608 1.00 94.19 104 LEU A CA 1
ATOM 839 C C . LEU A 1 104 ? 7.237 -8.031 3.982 1.00 94.19 104 LEU A C 1
ATOM 841 O O . LEU A 1 104 ? 7.837 -8.694 3.141 1.00 94.19 104 LEU A O 1
ATOM 845 N N . LEU A 1 105 ? 7.061 -8.482 5.230 1.00 94.06 105 LEU A N 1
ATOM 846 C CA . LEU A 1 105 ? 7.629 -9.746 5.721 1.00 94.06 105 LEU A CA 1
ATOM 847 C C . LEU A 1 105 ? 7.003 -10.979 5.064 1.00 94.06 105 LEU A C 1
ATOM 849 O O . LEU A 1 105 ? 7.726 -11.903 4.690 1.00 94.06 105 LEU A O 1
ATOM 853 N N . PHE A 1 106 ? 5.675 -11.010 4.950 1.00 92.44 106 PHE A N 1
ATOM 854 C CA . PHE A 1 106 ? 4.960 -12.142 4.372 1.00 92.44 106 PHE A CA 1
ATOM 855 C C . PHE A 1 106 ? 5.185 -12.217 2.863 1.00 92.44 106 PHE A C 1
ATOM 857 O O . PHE A 1 106 ? 5.500 -13.303 2.389 1.00 92.44 106 PHE A O 1
ATOM 864 N N . ASN A 1 107 ? 5.194 -11.084 2.152 1.00 90.69 107 ASN A N 1
ATOM 865 C CA . ASN A 1 107 ? 5.551 -11.069 0.735 1.00 90.69 107 ASN A CA 1
ATOM 866 C C . ASN A 1 107 ? 7.024 -11.476 0.520 1.00 90.69 107 ASN A C 1
ATOM 868 O O . ASN A 1 107 ? 7.331 -12.264 -0.359 1.00 90.69 107 ASN A O 1
ATOM 872 N N . THR A 1 108 ? 7.957 -11.062 1.395 1.00 88.75 108 THR A N 1
ATOM 873 C CA . THR A 1 108 ? 9.367 -11.527 1.318 1.00 88.75 108 THR A CA 1
ATOM 874 C C . THR A 1 108 ? 9.490 -13.046 1.500 1.00 88.75 108 THR A C 1
ATOM 876 O O . THR A 1 108 ? 10.416 -13.681 0.991 1.00 88.75 108 THR A O 1
ATOM 879 N N . LYS A 1 109 ? 8.600 -13.638 2.304 1.00 88.06 109 LYS A N 1
ATOM 880 C CA . LYS A 1 109 ? 8.586 -15.078 2.574 1.00 88.06 109 LYS A CA 1
ATOM 881 C C . LYS A 1 109 ? 7.898 -15.861 1.457 1.00 88.06 109 LYS A C 1
ATOM 883 O O . LYS A 1 109 ? 8.274 -17.021 1.217 1.00 88.06 109 LYS A O 1
ATOM 888 N N . ASP A 1 110 ? 6.882 -15.267 0.855 1.00 85.50 110 ASP A N 1
ATOM 889 C CA . ASP A 1 110 ? 6.258 -15.746 -0.361 1.00 85.50 110 ASP A CA 1
ATOM 890 C C . ASP A 1 110 ? 7.272 -15.694 -1.515 1.00 85.50 110 ASP A C 1
ATOM 892 O O . ASP A 1 110 ? 8.230 -14.923 -1.534 1.00 85.50 110 ASP A O 1
ATOM 896 N N . ARG A 1 111 ? 7.158 -16.658 -2.424 1.00 69.69 111 ARG A N 1
ATOM 897 C CA . ARG A 1 111 ? 7.925 -16.662 -3.677 1.00 69.69 111 ARG A CA 1
ATOM 898 C C . ARG A 1 111 ? 6.972 -16.203 -4.769 1.00 69.69 111 ARG A C 1
ATOM 900 O O . ARG A 1 111 ? 5.770 -16.325 -4.592 1.00 69.69 111 ARG A O 1
ATOM 907 N N . TRP A 1 112 ? 7.505 -15.802 -5.921 1.00 65.94 112 TRP A N 1
ATOM 908 C CA . TRP A 1 112 ? 6.709 -15.353 -7.073 1.00 65.94 112 TRP A CA 1
ATOM 909 C C . TRP A 1 112 ? 5.527 -16.279 -7.457 1.00 65.94 112 TRP A C 1
ATOM 911 O O . TRP A 1 112 ? 4.545 -15.817 -8.020 1.00 65.94 112 TRP A O 1
ATOM 921 N N . ASP A 1 113 ? 5.612 -17.576 -7.135 1.00 74.06 113 ASP A N 1
ATOM 922 C CA . ASP A 1 113 ? 4.625 -18.615 -7.471 1.00 74.06 113 ASP A CA 1
ATOM 923 C C . ASP A 1 113 ? 3.684 -18.992 -6.300 1.00 74.06 113 ASP A C 1
ATOM 925 O O . ASP A 1 113 ? 2.930 -19.959 -6.370 1.00 74.06 113 ASP A O 1
ATOM 929 N N . SER A 1 114 ? 3.759 -18.299 -5.161 1.00 79.75 114 SER A N 1
ATOM 930 C CA . SER A 1 114 ? 2.959 -18.620 -3.972 1.00 79.75 114 SER A CA 1
ATOM 931 C C . SER A 1 114 ? 2.585 -17.361 -3.210 1.00 79.75 114 SER A C 1
ATOM 933 O O . SER A 1 114 ? 3.469 -16.704 -2.684 1.00 79.75 114 SER A O 1
ATOM 935 N N . THR A 1 115 ? 1.285 -17.124 -3.046 1.00 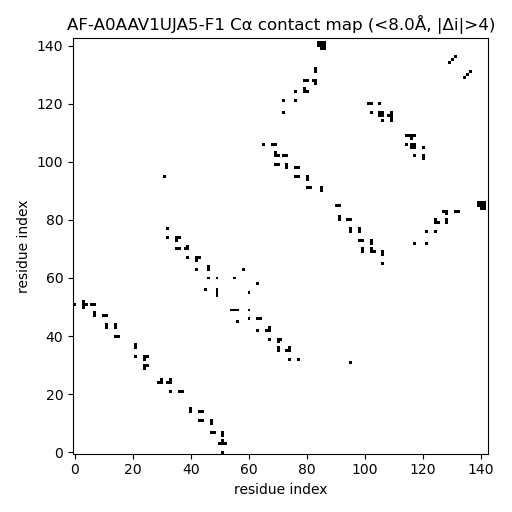86.69 115 THR A N 1
ATOM 936 C CA . THR A 1 115 ? 0.682 -16.001 -2.299 1.00 86.69 115 THR A CA 1
ATOM 937 C C . THR A 1 115 ? 0.104 -16.421 -0.944 1.00 86.69 115 THR A C 1
ATOM 939 O O . THR A 1 115 ? -0.670 -15.696 -0.321 1.00 86.69 115 THR A O 1
ATOM 942 N N . PHE A 1 116 ? 0.426 -17.632 -0.480 1.00 89.75 116 PHE A N 1
ATOM 943 C CA . PHE A 1 116 ? -0.238 -18.245 0.670 1.00 89.75 116 PHE A CA 1
ATOM 944 C C . PHE A 1 116 ? -0.114 -17.410 1.951 1.00 89.75 116 PHE A C 1
ATOM 946 O O . PHE A 1 116 ? -1.077 -17.270 2.708 1.00 89.75 116 PHE A O 1
ATOM 953 N N . TYR A 1 117 ? 1.070 -16.865 2.223 1.00 90.56 117 TYR A N 1
ATOM 954 C CA . TYR A 1 117 ? 1.325 -16.136 3.458 1.00 90.56 117 TYR A CA 1
ATOM 955 C C . TYR A 1 117 ? 0.711 -14.732 3.441 1.00 90.56 117 TYR A C 1
ATOM 957 O O . TYR A 1 117 ? 0.166 -14.279 4.453 1.00 90.56 117 TYR A O 1
ATOM 965 N N . GLU A 1 118 ? 0.760 -14.063 2.294 1.00 90.31 118 GLU A N 1
ATOM 966 C CA . GLU A 1 118 ? 0.061 -12.808 2.048 1.00 90.31 118 GLU A CA 1
ATOM 967 C C . GLU A 1 118 ? -1.458 -12.962 2.215 1.00 90.31 118 GLU A C 1
ATOM 969 O O . GLU A 1 118 ? -2.090 -12.194 2.947 1.00 90.31 118 GLU A O 1
ATOM 974 N N . GLU A 1 119 ? -2.047 -14.004 1.625 1.00 92.31 119 GLU A N 1
ATOM 975 C CA . GLU A 1 119 ? -3.473 -14.305 1.763 1.00 92.31 119 GLU A CA 1
ATOM 976 C C . GLU A 1 119 ? -3.858 -14.558 3.224 1.00 92.31 119 GLU A C 1
ATOM 978 O O . GLU A 1 119 ? -4.865 -14.030 3.705 1.00 92.31 119 GLU A O 1
ATOM 983 N N . MET A 1 120 ? -3.039 -15.302 3.974 1.00 93.56 120 MET A N 1
ATOM 984 C CA . MET A 1 120 ? -3.259 -15.501 5.409 1.00 93.56 120 MET A CA 1
ATOM 985 C C . MET A 1 120 ? -3.280 -14.174 6.177 1.00 93.56 120 MET A C 1
ATOM 987 O O . MET A 1 120 ? -4.139 -13.986 7.045 1.00 93.56 120 MET A O 1
ATOM 991 N N . LEU A 1 121 ? -2.371 -13.245 5.864 1.00 95.31 121 LEU A N 1
ATOM 992 C CA . LEU A 1 121 ? -2.349 -11.916 6.476 1.00 95.31 121 LEU A CA 1
ATOM 993 C C . LEU A 1 121 ? -3.644 -11.148 6.174 1.00 95.31 121 LEU A C 1
ATOM 995 O O . LEU A 1 121 ? -4.266 -10.601 7.091 1.00 95.31 121 LEU A O 1
ATOM 999 N N . VAL A 1 122 ? -4.078 -11.151 4.914 1.00 95.44 122 VAL A N 1
ATOM 1000 C CA . VAL A 1 122 ? -5.332 -10.522 4.477 1.00 95.44 122 VAL A CA 1
ATOM 1001 C C . VAL A 1 122 ? -6.531 -11.111 5.221 1.00 95.44 122 VAL A C 1
ATOM 1003 O O . VAL A 1 122 ? -7.337 -10.366 5.789 1.00 95.44 122 VAL A O 1
ATOM 1006 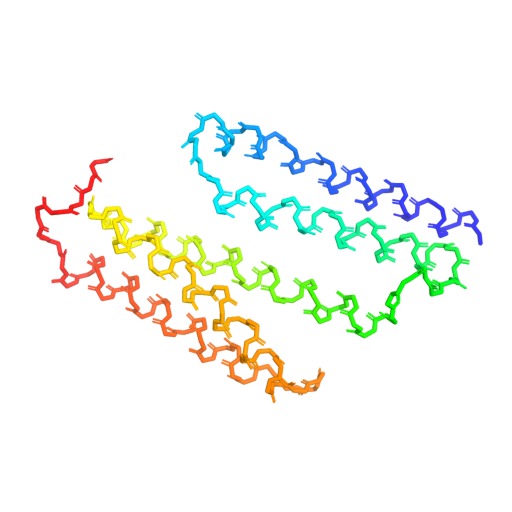N N . VAL A 1 123 ? -6.618 -12.440 5.306 1.00 96.12 123 VAL A N 1
ATOM 1007 C CA . VAL A 1 123 ? -7.678 -13.142 6.043 1.00 96.12 123 VAL A CA 1
ATOM 1008 C C . VAL A 1 123 ? -7.671 -12.753 7.522 1.00 96.12 123 VAL A C 1
ATOM 1010 O O . VAL A 1 123 ? -8.736 -12.509 8.088 1.00 96.12 123 VAL A O 1
ATOM 1013 N N . CYS A 1 124 ? -6.504 -12.610 8.155 1.00 95.69 124 CYS A N 1
ATOM 1014 C CA . CYS A 1 124 ? -6.414 -12.190 9.556 1.00 95.69 124 CYS A CA 1
ATOM 1015 C C . CYS A 1 124 ? -6.998 -10.787 9.785 1.00 95.69 124 CYS A C 1
ATOM 1017 O O . CYS A 1 124 ? -7.749 -10.579 10.742 1.00 95.69 124 CYS A O 1
ATOM 1019 N N . TYR A 1 125 ? -6.710 -9.828 8.900 1.00 95.19 125 TYR A N 1
ATOM 1020 C CA . TYR A 1 125 ? -7.288 -8.483 8.991 1.00 95.19 125 TYR A CA 1
ATOM 1021 C C . TYR A 1 125 ? -8.793 -8.483 8.717 1.00 95.19 125 TYR A C 1
ATOM 1023 O O . TYR A 1 125 ? -9.536 -7.813 9.436 1.00 95.19 125 TYR A O 1
ATOM 1031 N N . LEU A 1 126 ? -9.267 -9.265 7.744 1.00 95.44 126 LEU A N 1
ATOM 1032 C CA . LEU A 1 126 ? -10.699 -9.418 7.472 1.00 95.44 126 LEU A CA 1
ATOM 1033 C C . LEU A 1 126 ? -11.446 -10.024 8.663 1.00 95.44 126 LEU A C 1
ATOM 1035 O O . LEU A 1 126 ? -12.488 -9.504 9.062 1.00 95.44 126 LEU A O 1
ATOM 1039 N N . LEU A 1 127 ? -10.894 -11.067 9.285 1.00 94.44 127 LEU A N 1
ATOM 1040 C CA . LEU A 1 127 ? -11.445 -11.638 10.513 1.00 94.44 127 LEU A CA 1
ATOM 1041 C C . LEU A 1 127 ? -11.462 -10.609 11.645 1.00 94.44 127 LEU A C 1
ATOM 1043 O O . LEU A 1 127 ? -12.450 -10.533 12.369 1.00 94.44 127 LEU A O 1
ATOM 1047 N N . GLY A 1 128 ? -10.430 -9.769 11.761 1.00 91.56 128 GLY A N 1
ATOM 1048 C CA . GLY A 1 128 ? -10.416 -8.643 12.696 1.00 91.56 128 GLY A CA 1
ATOM 1049 C C . GLY A 1 128 ? -11.555 -7.646 12.446 1.00 91.56 128 GLY A C 1
ATOM 1050 O O . GLY A 1 128 ? -12.227 -7.230 13.391 1.00 91.56 128 GLY A O 1
ATOM 1051 N N . VAL A 1 129 ? -11.830 -7.309 11.179 1.00 92.19 129 VAL A N 1
ATOM 1052 C CA . VAL A 1 129 ? -12.954 -6.438 10.790 1.00 92.19 129 VAL A CA 1
ATOM 1053 C C . VAL A 1 129 ? -14.287 -7.082 11.160 1.00 92.19 129 VAL A C 1
ATOM 1055 O O . VAL A 1 129 ? -15.114 -6.432 11.800 1.00 92.19 129 VAL A O 1
ATOM 1058 N N . VAL A 1 130 ? -14.493 -8.353 10.803 1.00 91.81 130 VAL A N 1
ATOM 1059 C CA . VAL A 1 130 ? -15.724 -9.100 11.111 1.00 91.81 130 VAL A CA 1
ATOM 1060 C C . VAL A 1 130 ? -15.922 -9.207 12.618 1.00 91.81 130 VAL A C 1
ATOM 1062 O O . VAL A 1 130 ? -16.992 -8.869 13.122 1.00 91.81 130 VAL A O 1
ATOM 1065 N N . TYR A 1 131 ? -14.881 -9.597 13.355 1.00 89.69 131 TYR A N 1
ATOM 1066 C CA . TYR A 1 131 ? -14.904 -9.670 14.811 1.00 89.69 131 TYR A CA 1
ATOM 1067 C C . TYR A 1 131 ? -15.321 -8.330 15.420 1.00 89.69 131 TYR A C 1
ATOM 1069 O O . TYR A 1 131 ? -16.211 -8.264 16.275 1.00 89.69 131 TYR A O 1
ATOM 1077 N N . ARG A 1 132 ? -14.727 -7.237 14.930 1.00 84.44 132 ARG A N 1
ATOM 1078 C CA . ARG A 1 132 ? -15.019 -5.899 15.433 1.00 84.44 132 ARG A CA 1
ATOM 1079 C C . ARG A 1 132 ? -16.449 -5.463 15.130 1.00 84.44 132 ARG A C 1
ATOM 1081 O O . ARG A 1 132 ? -17.141 -4.977 16.0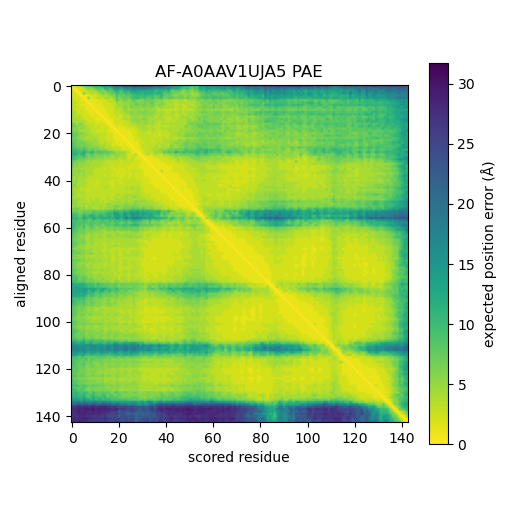21 1.00 84.44 132 ARG A O 1
ATOM 1088 N N . ARG A 1 133 ? -16.899 -5.646 13.890 1.00 84.38 133 ARG A N 1
ATOM 1089 C CA . ARG A 1 133 ? -18.208 -5.174 13.421 1.00 84.38 133 ARG A CA 1
ATOM 1090 C C . ARG A 1 133 ? -19.378 -6.009 13.928 1.00 84.38 133 ARG A C 1
ATOM 1092 O O . ARG A 1 133 ? -20.443 -5.444 14.141 1.00 84.38 133 ARG A O 1
ATOM 1099 N N . VAL A 1 134 ? -19.189 -7.311 14.133 1.00 84.50 134 VAL A N 1
ATOM 1100 C CA . VAL A 1 134 ? -20.262 -8.224 14.555 1.00 84.50 134 VAL A CA 1
ATOM 1101 C C . VAL A 1 134 ? -20.311 -8.376 16.074 1.00 84.50 134 VAL A C 1
ATOM 1103 O O . VAL A 1 134 ? -21.387 -8.307 16.658 1.00 84.50 134 VAL A O 1
ATOM 1106 N N . PHE A 1 135 ? -19.162 -8.562 16.730 1.00 74.12 135 PHE A N 1
ATOM 1107 C CA . PHE A 1 135 ? -19.129 -8.972 18.140 1.00 74.12 135 PHE A CA 1
ATOM 1108 C C . PHE A 1 135 ? -18.813 -7.835 19.111 1.00 74.12 135 PHE A C 1
ATOM 1110 O O . PHE A 1 135 ? -19.157 -7.924 20.286 1.00 74.12 135 PHE A O 1
ATOM 1117 N N . THR A 1 136 ? -18.176 -6.754 18.653 1.00 68.06 136 THR A N 1
ATOM 1118 C CA . THR A 1 136 ? -17.831 -5.603 19.507 1.00 68.06 136 THR A CA 1
ATOM 1119 C C . THR A 1 136 ? -18.512 -4.315 19.050 1.00 68.06 136 THR A C 1
ATOM 1121 O O . THR A 1 136 ? -17.893 -3.255 18.938 1.00 68.06 136 THR A O 1
ATOM 1124 N N . VAL A 1 137 ? -19.836 -4.398 18.880 1.00 60.41 137 VAL A N 1
ATOM 1125 C CA . VAL A 1 137 ? -20.750 -3.246 18.801 1.00 60.41 137 VAL A CA 1
ATOM 1126 C C . VAL A 1 137 ? -20.896 -2.627 20.199 1.00 60.41 137 VAL A C 1
ATOM 1128 O O . VAL A 1 137 ? -21.931 -2.732 20.844 1.00 60.41 137 VAL A O 1
ATOM 1131 N N . SER A 1 138 ? -19.831 -2.038 20.736 1.00 54.25 138 SER A N 1
ATOM 1132 C CA . SER A 1 138 ? -19.892 -1.312 22.009 1.00 54.25 138 SER A CA 1
ATOM 1133 C C . SER A 1 138 ? -19.170 0.012 21.863 1.00 54.25 138 SER A C 1
ATOM 1135 O O . SER A 1 138 ? -17.998 -0.017 21.497 1.00 54.25 138 SER A O 1
ATOM 1137 N N . ASN A 1 139 ? -19.923 1.104 22.093 1.00 54.22 139 ASN A N 1
ATOM 1138 C CA . ASN A 1 139 ? -19.656 2.536 22.356 1.00 54.22 139 ASN A CA 1
ATOM 1139 C C . ASN A 1 139 ? -18.378 3.243 21.860 1.00 54.22 139 ASN A C 1
ATOM 1141 O O . ASN A 1 139 ? -18.312 4.465 21.959 1.00 54.22 139 ASN A O 1
ATOM 1145 N N . ASP A 1 140 ? -17.408 2.552 21.276 1.00 55.03 140 ASP A N 1
ATOM 1146 C CA . ASP A 1 140 ? -16.117 3.024 20.779 1.00 55.03 140 ASP A CA 1
ATOM 1147 C C . ASP A 1 140 ? -16.037 3.024 19.249 1.00 55.03 140 ASP A C 1
ATOM 1149 O O . ASP A 1 140 ? -14.957 2.920 18.672 1.00 55.03 140 ASP A O 1
ATOM 1153 N N . ILE A 1 141 ? -17.183 3.129 18.584 1.00 53.44 141 ILE A N 1
ATOM 1154 C CA . ILE A 1 141 ? -17.265 3.353 17.143 1.00 53.44 141 ILE A CA 1
ATOM 1155 C C . ILE A 1 141 ? -17.504 4.853 16.966 1.00 53.44 141 ILE A C 1
ATOM 1157 O O . ILE A 1 141 ? -18.455 5.404 17.527 1.00 53.44 141 ILE A O 1
ATOM 1161 N N . SER A 1 142 ? -16.581 5.542 16.301 1.00 44.28 142 SER A N 1
ATOM 1162 C CA . SER A 1 142 ? -16.812 6.912 15.833 1.00 44.28 142 SER A CA 1
ATOM 1163 C C . SER A 1 142 ? -18.002 6.893 14.865 1.00 44.28 142 SER A C 1
ATOM 1165 O O . SER A 1 142 ? -18.020 5.990 14.024 1.00 44.28 142 SER A O 1
ATOM 1167 N N . PRO A 1 143 ? -18.983 7.809 14.983 1.00 48.66 143 PRO A N 1
ATOM 1168 C CA . PRO A 1 143 ? -20.056 7.919 13.997 1.00 48.66 143 PRO A CA 1
ATOM 1169 C C . PRO A 1 143 ? -19.511 8.146 12.581 1.00 48.66 143 PRO A C 1
ATOM 1171 O O . PRO A 1 143 ? -18.420 8.753 12.454 1.00 48.66 143 PRO A O 1
#

Radius of gyration: 17.46 Å; Cα contacts (8 Å, |Δi|>4): 113; chains: 1; bounding box: 38×36×53 Å

Foldseek 3Di:
DVVLVVVLVVQLVVLVVCVVVLVVCVVVVVVLLNVLSVQLNVLSNQLSVCRSVVHDPDDDNVVSVLSNQLSVQLNLLLVLLVLLQALPVVVSVVSSVCSSVQSNVQSVVDDPVDCPSSVVSSVVSVVSSCCSVPPVPDDRHDD

pLDDT: mean 85.7, std 9.7, range [44.28, 96.12]

Nearest PDB structures (foldseek):
  8u56-assembly1_A  TM=4.658E-01  e=2.836E+00  Homo sapiens
  7uzf-assembly1_k  TM=1.899E-01  e=3.270E-01  Rattus norvegicus
  4tl3-assembly1_A  TM=4.119E-01  e=3.286E+00  Nostoc sp. PCC 7120 = FACHB-418

Secondary structure (DSSP, 8-state):
-HHHHHHHHHHHHHHHTTHHHHHHHHHTT-HHHHHHHHHHHHHHHHHHHHHHHT--SSS-HHHHHHHHHHHHHHHHHHHHHHHH-BS-HHHHHHHHHHHHHHHHHHHHHSBTTB-HHHHHHHHHHHHHHHIIIII--SS-B--